Protein AF-A0A7X6U7F6-F1 (afdb_monomer_lite)

Radius of gyration: 21.27 Å; chains: 1; bounding box: 57×39×51 Å

Foldseek 3Di:
DDPPDPPPPPPDPPDDDDDPDDPVCVVVDDDDLVVNLVVVLVVQVVVCVVQQEEEAEAEDDPPDPFVVSLVSSCVSNVVVVFDEDEAECPQFFDDPVVVCVLCCQFQPPDCPVPVPSPHGHDDPCPPNNRTDPVSVVVVVVVVVCCSVDNGGYYYYTYHPD

Secondary structure (DSSP, 8-state):
----SPPP--S-TT--------TTTGGG--SSHHHHHHHHHHHHHHHHHHHSEEEEEE-PPTT--HHHHHHHHHHHHHHTT--EEEEE-TTSBPPHHHHHHHHTTTS---TTT-TT-------TTTTGGGB-HHHHHHHHHHHHHHHHH--EEEEEESTT-

pLDDT: mean 90.04, std 11.79, range [37.09, 98.56]

Sequence (161 aa):
MSFMFSPYPYDDPNAVNRIAAADSLAPGISRNTEETVRILALRALTVVRRTGRLIIGIEPYLTAPAEQFSEKLAQALHGMGLGVTIRQTDNLFLDSDLLDKKLQPHLPEDRDTDPVLLFGSLFEGGYEALLDEAAVQDLAQELDAFSVSGRGILIVSGYAA

Structure (mmCIF, N/CA/C/O backbone):
data_AF-A0A7X6U7F6-F1
#
_entry.id   AF-A0A7X6U7F6-F1
#
loop_
_atom_site.group_PDB
_atom_site.id
_atom_site.type_symbol
_atom_site.label_atom_id
_atom_site.label_alt_id
_atom_site.label_comp_id
_atom_site.label_asym_id
_atom_site.label_entity_id
_atom_site.label_seq_id
_atom_site.pdbx_PDB_ins_code
_atom_site.Cartn_x
_atom_site.Cartn_y
_atom_site.Cartn_z
_atom_site.occupancy
_atom_site.B_iso_or_equiv
_atom_site.auth_seq_id
_atom_site.auth_comp_id
_atom_site.auth_asym_id
_atom_site.auth_atom_id
_atom_site.pdbx_PDB_model_num
ATOM 1 N N . MET A 1 1 ? 36.913 3.606 -10.576 1.00 37.09 1 MET A N 1
ATOM 2 C CA . MET A 1 1 ? 36.248 3.875 -11.864 1.00 37.09 1 MET A CA 1
ATOM 3 C C . MET A 1 1 ? 35.504 5.188 -11.721 1.00 37.09 1 MET A C 1
ATOM 5 O O . MET A 1 1 ? 34.608 5.269 -10.895 1.00 37.09 1 MET A O 1
ATOM 9 N N . SER A 1 2 ? 35.968 6.236 -12.401 1.00 39.38 2 SER A N 1
ATOM 10 C CA . SER A 1 2 ? 35.311 7.544 -12.418 1.00 39.38 2 SER A CA 1
ATOM 11 C C . SER A 1 2 ? 34.093 7.480 -13.335 1.00 39.38 2 SER A C 1
ATOM 13 O O . SER A 1 2 ? 34.223 7.037 -14.475 1.00 39.38 2 SER A O 1
ATOM 15 N N . PHE A 1 3 ? 32.938 7.944 -12.864 1.00 49.88 3 PHE A N 1
ATOM 16 C CA . PHE A 1 3 ? 31.821 8.305 -13.734 1.00 49.88 3 PHE A CA 1
ATOM 17 C C . PHE A 1 3 ? 32.330 9.344 -14.750 1.00 49.88 3 PHE A C 1
ATOM 19 O O . PHE A 1 3 ? 32.640 10.472 -14.379 1.00 49.88 3 PHE A O 1
ATOM 26 N N . MET A 1 4 ? 32.493 8.947 -16.016 1.00 50.84 4 MET A N 1
ATOM 27 C CA . MET A 1 4 ? 32.901 9.819 -17.131 1.00 50.84 4 MET A CA 1
ATOM 28 C C . MET A 1 4 ? 31.689 10.490 -17.787 1.00 50.84 4 MET A C 1
ATOM 30 O O . MET A 1 4 ? 31.576 10.564 -19.004 1.00 50.84 4 MET A O 1
ATOM 34 N N . PHE A 1 5 ? 30.786 11.016 -16.972 1.00 60.84 5 PHE A N 1
ATOM 35 C CA . PHE A 1 5 ? 29.951 12.121 -17.409 1.00 60.84 5 PHE A CA 1
ATOM 36 C C . PHE A 1 5 ? 30.467 13.308 -16.625 1.00 60.84 5 PHE A C 1
ATOM 38 O O . PHE A 1 5 ? 30.339 13.331 -15.402 1.00 60.84 5 PHE A O 1
ATOM 45 N N . SER A 1 6 ? 31.114 14.263 -17.300 1.00 55.94 6 SER A N 1
ATOM 46 C CA . SER A 1 6 ? 31.246 15.593 -16.713 1.00 55.94 6 SER A CA 1
ATOM 47 C C . SER A 1 6 ? 29.834 15.974 -16.288 1.00 55.94 6 SER A C 1
ATOM 49 O O . SER A 1 6 ? 28.974 15.994 -17.175 1.00 55.94 6 SER A O 1
ATOM 51 N N . PRO A 1 7 ? 29.546 16.165 -14.984 1.00 58.91 7 PRO A N 1
ATOM 52 C CA . PRO A 1 7 ? 28.223 16.599 -14.590 1.00 58.91 7 PRO A CA 1
ATOM 53 C C . PRO A 1 7 ? 27.966 17.849 -15.411 1.00 58.91 7 PRO A C 1
ATOM 55 O O . PRO A 1 7 ? 28.756 18.798 -15.365 1.00 58.91 7 PRO A O 1
ATOM 58 N N . TYR A 1 8 ? 26.936 17.786 -16.254 1.00 56.56 8 TYR A N 1
ATOM 59 C CA . TYR A 1 8 ? 26.475 18.968 -16.953 1.00 56.56 8 TYR A CA 1
ATOM 60 C C . TYR A 1 8 ? 26.307 20.026 -15.862 1.00 56.56 8 TYR A C 1
ATOM 62 O O . TYR A 1 8 ? 25.766 19.670 -14.806 1.00 56.56 8 TYR A O 1
ATOM 70 N N . PRO A 1 9 ? 26.876 21.238 -16.008 1.00 63.91 9 PRO A N 1
ATOM 71 C CA . PRO A 1 9 ? 26.774 22.236 -14.958 1.00 63.91 9 PRO A CA 1
ATOM 72 C C . PRO A 1 9 ? 25.291 22.361 -14.641 1.00 63.91 9 PRO A C 1
ATOM 74 O O . PRO A 1 9 ? 24.508 22.704 -15.521 1.00 63.91 9 PRO A O 1
ATOM 77 N N . TYR A 1 10 ? 24.894 21.955 -13.431 1.00 59.91 10 TYR A N 1
ATOM 78 C CA . TYR A 1 10 ? 23.522 22.151 -13.003 1.00 59.91 10 TYR A CA 1
ATOM 79 C C . TYR A 1 10 ? 23.278 23.647 -13.145 1.00 59.91 10 TYR A C 1
ATOM 81 O O . TYR A 1 10 ? 24.008 24.440 -12.546 1.00 59.91 10 TYR A O 1
ATOM 89 N N . ASP A 1 11 ? 22.306 24.023 -13.977 1.00 66.69 11 ASP A N 1
ATOM 90 C CA . ASP A 1 11 ? 22.019 25.432 -14.259 1.00 66.69 11 ASP A CA 1
ATOM 91 C C . ASP A 1 11 ? 21.711 26.207 -12.963 1.00 66.69 11 ASP A C 1
ATOM 93 O O . ASP A 1 11 ? 21.924 27.416 -12.890 1.00 66.69 11 ASP A O 1
ATOM 97 N N . ASP A 1 12 ? 21.279 25.496 -11.913 1.00 74.25 12 ASP A N 1
ATOM 98 C CA . ASP A 1 12 ? 21.086 26.017 -10.566 1.00 74.25 12 ASP A CA 1
ATOM 99 C C . ASP A 1 12 ? 21.934 25.253 -9.521 1.00 74.25 12 ASP A C 1
ATOM 101 O O . ASP A 1 12 ? 21.623 24.103 -9.190 1.00 74.25 12 ASP A O 1
ATOM 105 N N . PRO A 1 13 ? 22.973 25.878 -8.930 1.00 73.62 13 PRO A N 1
ATOM 106 C CA . PRO A 1 13 ? 23.746 25.284 -7.836 1.00 73.62 13 PRO A CA 1
ATOM 107 C C . PRO A 1 13 ? 22.945 25.150 -6.527 1.00 73.62 13 PRO A C 1
ATOM 109 O O . PRO A 1 13 ? 23.431 24.540 -5.576 1.00 73.62 13 PRO A O 1
ATOM 112 N N . ASN A 1 14 ? 21.732 25.709 -6.465 1.00 76.81 14 ASN A N 1
ATOM 113 C CA . ASN A 1 14 ? 20.812 25.640 -5.333 1.00 76.81 14 ASN A CA 1
ATOM 114 C C . ASN A 1 14 ? 19.512 24.903 -5.688 1.00 76.81 14 ASN A C 1
ATOM 116 O O . ASN A 1 14 ? 18.464 25.245 -5.137 1.00 76.81 14 ASN A O 1
ATOM 120 N N . ALA A 1 15 ? 19.552 23.913 -6.585 1.00 75.38 15 ALA A N 1
ATOM 121 C CA . ALA A 1 15 ? 18.372 23.138 -6.955 1.00 75.38 15 ALA A CA 1
ATOM 122 C C . ALA A 1 15 ? 17.682 22.536 -5.710 1.00 75.38 15 ALA A C 1
ATOM 124 O O . ALA A 1 15 ? 18.114 21.531 -5.144 1.00 75.38 15 ALA A O 1
ATOM 125 N N . VAL A 1 16 ? 16.592 23.171 -5.269 1.00 76.06 16 VAL A N 1
ATOM 126 C CA . VAL A 1 16 ? 15.734 22.693 -4.182 1.00 76.06 16 VAL A CA 1
ATOM 127 C C . VAL A 1 16 ? 14.417 22.239 -4.793 1.00 76.06 16 VAL A C 1
ATOM 129 O O . VAL A 1 16 ? 13.627 23.060 -5.261 1.00 76.06 16 VAL A O 1
ATOM 132 N N . ASN A 1 17 ? 14.141 20.936 -4.716 1.00 70.50 17 ASN A N 1
ATOM 133 C CA . ASN A 1 17 ? 12.828 20.383 -5.035 1.00 70.50 17 ASN A CA 1
ATOM 134 C C . ASN A 1 17 ? 11.819 20.842 -3.977 1.00 70.50 17 ASN A C 1
ATOM 136 O O . ASN A 1 17 ? 11.693 20.251 -2.903 1.00 70.50 17 ASN A O 1
ATOM 140 N N . ARG A 1 18 ? 11.110 21.937 -4.259 1.00 74.75 18 ARG A N 1
ATOM 141 C CA . ARG A 1 18 ? 9.994 22.389 -3.426 1.00 74.75 18 ARG A CA 1
ATOM 142 C C . ARG A 1 18 ? 8.780 21.532 -3.750 1.00 74.75 18 ARG A C 1
ATOM 144 O O . ARG A 1 18 ? 8.309 21.534 -4.882 1.00 74.75 18 ARG A O 1
ATOM 151 N N . ILE A 1 19 ? 8.249 20.837 -2.750 1.00 72.44 19 ILE A N 1
ATOM 152 C CA . ILE A 1 19 ? 6.961 20.158 -2.887 1.00 72.44 19 ILE A CA 1
ATOM 153 C C . ILE A 1 19 ? 5.895 21.248 -3.021 1.00 72.44 19 ILE A C 1
ATOM 155 O O . ILE A 1 19 ? 5.615 21.971 -2.065 1.00 72.44 19 ILE A O 1
ATOM 159 N N . ALA A 1 20 ? 5.317 21.381 -4.213 1.00 76.25 20 ALA A N 1
ATOM 160 C CA . ALA A 1 20 ? 4.188 22.268 -4.471 1.00 76.25 20 ALA A CA 1
ATOM 161 C C . ALA A 1 20 ? 2.899 21.635 -3.920 1.00 76.25 20 ALA A C 1
ATOM 163 O O . ALA A 1 20 ? 2.038 21.179 -4.668 1.00 76.25 20 ALA A O 1
ATOM 164 N N . ALA A 1 21 ? 2.791 21.545 -2.594 1.00 73.88 21 ALA A N 1
ATOM 165 C CA . ALA A 1 21 ? 1.569 21.094 -1.942 1.00 73.88 21 ALA A CA 1
ATOM 166 C C . ALA A 1 21 ? 0.550 22.240 -1.915 1.00 73.88 21 ALA A C 1
ATOM 168 O O . ALA A 1 21 ? 0.898 23.374 -1.590 1.00 73.88 21 ALA A O 1
ATOM 169 N N . ALA A 1 22 ? -0.714 21.945 -2.224 1.00 82.12 22 ALA A N 1
ATOM 170 C CA . ALA A 1 22 ? -1.797 22.898 -2.008 1.00 82.12 22 ALA A CA 1
ATOM 171 C C . ALA A 1 22 ? -1.878 23.280 -0.519 1.00 82.12 22 ALA A C 1
ATOM 173 O O . ALA A 1 22 ? -1.708 22.419 0.346 1.00 82.12 22 ALA A O 1
ATOM 174 N N . ASP A 1 23 ? -2.208 24.536 -0.208 1.00 81.62 23 ASP A N 1
ATOM 175 C CA . ASP A 1 23 ? -2.306 25.020 1.182 1.00 81.62 23 ASP A CA 1
ATOM 176 C C . ASP A 1 23 ? -3.280 24.188 2.033 1.00 81.62 23 ASP A C 1
ATOM 178 O O . ASP A 1 23 ? -3.094 24.021 3.237 1.00 81.62 23 ASP A O 1
ATOM 182 N N . SER A 1 24 ? -4.292 23.593 1.396 1.00 84.00 24 SER A N 1
ATOM 183 C CA . SER A 1 24 ? -5.242 22.676 2.028 1.00 84.00 24 SER A CA 1
ATOM 184 C C . SER A 1 24 ? -4.609 21.380 2.548 1.00 84.00 24 SER A C 1
ATOM 186 O O . SER A 1 24 ? -5.176 20.744 3.435 1.00 84.00 24 SER A O 1
ATOM 188 N N . LEU A 1 25 ? -3.459 20.971 2.005 1.00 81.69 25 LEU A N 1
ATOM 189 C CA . LEU A 1 25 ? -2.743 19.754 2.394 1.00 81.69 25 LEU A CA 1
ATOM 190 C C . LEU A 1 25 ? -1.773 19.997 3.550 1.00 81.69 25 LEU A C 1
ATOM 192 O O . LEU A 1 25 ? -1.510 19.070 4.312 1.00 81.69 25 LEU A O 1
ATOM 196 N N . ALA A 1 26 ? -1.283 21.229 3.723 1.00 79.50 26 ALA A N 1
ATOM 197 C CA . ALA A 1 26 ? -0.285 21.560 4.740 1.00 79.50 26 ALA A CA 1
ATOM 198 C C . ALA A 1 26 ? -0.674 21.122 6.172 1.00 79.50 26 ALA A C 1
ATOM 200 O O . ALA A 1 26 ? 0.181 20.556 6.855 1.00 79.50 26 ALA A O 1
ATOM 201 N N . PRO A 1 27 ? -1.937 21.260 6.638 1.00 78.75 27 PRO A N 1
ATOM 202 C CA . PRO A 1 27 ? -2.346 20.781 7.965 1.00 78.75 27 PRO A CA 1
ATOM 203 C C . PRO A 1 27 ? -2.333 19.252 8.127 1.00 78.75 27 PRO A C 1
ATOM 205 O O . PRO A 1 27 ? -2.437 18.751 9.247 1.00 78.75 27 PRO A O 1
ATOM 208 N N . GLY A 1 28 ? -2.285 18.504 7.023 1.00 79.31 28 GLY A N 1
ATOM 209 C CA . GLY A 1 28 ? -2.205 17.044 7.010 1.00 79.31 28 GLY A CA 1
ATOM 210 C C . GLY A 1 28 ? -0.777 16.500 7.026 1.00 79.31 28 GLY A C 1
ATOM 211 O O . GLY A 1 28 ? -0.614 15.293 7.182 1.00 79.31 28 GLY A O 1
ATOM 212 N N . ILE A 1 29 ? 0.235 17.360 6.878 1.00 84.94 29 ILE A N 1
ATOM 213 C CA . ILE A 1 29 ? 1.643 16.961 6.829 1.00 84.94 29 ILE A CA 1
ATOM 214 C C . ILE A 1 29 ? 2.213 16.925 8.249 1.00 84.94 29 ILE A C 1
ATOM 216 O O . ILE A 1 29 ? 2.313 17.947 8.928 1.00 84.94 29 ILE A O 1
ATOM 220 N N . SER A 1 30 ? 2.626 15.741 8.681 1.00 89.69 30 SER A N 1
ATOM 221 C CA . SER A 1 30 ? 3.371 15.488 9.917 1.00 89.69 30 SER A CA 1
ATOM 222 C C . SER A 1 30 ? 4.859 15.290 9.629 1.00 89.69 30 SER A C 1
ATOM 224 O O . SER A 1 30 ? 5.268 15.059 8.490 1.00 89.69 30 SER A O 1
ATOM 226 N N . ARG A 1 31 ? 5.700 15.411 10.663 1.00 86.31 31 ARG A N 1
ATOM 227 C CA . ARG A 1 31 ? 7.169 15.424 10.493 1.00 86.31 31 ARG A CA 1
ATOM 228 C C . ARG A 1 31 ? 7.861 14.118 10.865 1.00 86.31 31 ARG A C 1
ATOM 230 O O . ARG A 1 31 ? 9.056 13.979 10.628 1.00 86.31 31 ARG A O 1
ATOM 237 N N . ASN A 1 32 ? 7.147 13.193 11.497 1.00 90.50 32 ASN A N 1
ATOM 238 C CA . ASN A 1 32 ? 7.679 11.898 11.912 1.00 90.50 32 ASN A CA 1
ATOM 239 C C . ASN A 1 32 ? 6.572 10.843 12.017 1.00 90.50 32 ASN A C 1
ATOM 241 O O . ASN A 1 32 ? 5.376 11.156 12.037 1.00 90.50 32 ASN A O 1
ATOM 245 N N . THR A 1 33 ? 6.988 9.583 12.090 1.00 92.38 33 THR A N 1
ATOM 246 C CA . THR A 1 33 ? 6.100 8.421 12.149 1.00 92.38 33 THR A CA 1
ATOM 247 C C . THR A 1 33 ? 5.149 8.479 13.342 1.00 92.38 33 THR A C 1
ATOM 249 O O . THR A 1 33 ? 3.951 8.282 13.179 1.00 92.38 33 THR A O 1
ATOM 252 N N . GLU A 1 34 ? 5.645 8.804 14.529 1.00 94.50 34 GLU A N 1
ATOM 253 C CA . GLU A 1 34 ? 4.903 8.771 15.789 1.00 94.50 34 GLU A CA 1
ATOM 254 C C . GLU A 1 34 ? 3.780 9.817 15.817 1.00 94.50 34 GLU A C 1
ATOM 256 O O . GLU A 1 34 ? 2.648 9.519 16.210 1.00 94.50 34 GLU A O 1
ATOM 261 N N . GLU A 1 35 ? 4.060 11.031 15.340 1.00 94.69 35 GLU A N 1
ATOM 262 C CA . GLU A 1 35 ? 3.063 12.083 15.152 1.00 94.69 35 GLU A CA 1
ATOM 263 C C . GLU A 1 35 ? 1.992 11.650 14.144 1.00 94.69 35 GLU A C 1
ATOM 265 O O . GLU A 1 35 ? 0.796 11.777 14.422 1.00 94.69 35 GLU A O 1
ATOM 270 N N . THR A 1 36 ? 2.419 11.089 13.009 1.00 94.19 36 THR A N 1
ATOM 271 C CA . THR A 1 36 ? 1.521 10.605 11.951 1.00 94.19 36 THR A CA 1
ATOM 272 C C . THR A 1 36 ? 0.594 9.512 12.480 1.00 94.19 36 THR A C 1
ATOM 274 O O . THR A 1 36 ? -0.627 9.623 12.362 1.00 94.19 36 THR A O 1
ATOM 277 N N . VAL A 1 37 ? 1.154 8.493 13.139 1.00 97.00 37 VAL A N 1
ATOM 278 C CA . VAL A 1 37 ? 0.411 7.379 13.743 1.00 97.00 37 VAL A CA 1
ATOM 279 C C . VAL A 1 37 ? -0.602 7.899 14.757 1.00 97.00 37 VAL A C 1
ATOM 281 O O . VAL A 1 37 ? -1.764 7.498 14.714 1.00 97.00 37 VAL A O 1
ATOM 284 N N . ARG A 1 38 ? -0.216 8.840 15.629 1.00 95.44 38 ARG A N 1
ATOM 285 C CA . ARG A 1 38 ? -1.136 9.426 16.614 1.00 95.44 38 ARG A CA 1
ATOM 286 C C . ARG A 1 38 ? -2.315 10.135 15.943 1.00 95.44 38 ARG A C 1
ATOM 288 O O . ARG A 1 38 ? -3.458 9.964 16.373 1.00 95.44 38 ARG A O 1
ATOM 295 N N . ILE A 1 39 ? -2.051 10.940 14.911 1.00 94.81 39 ILE A N 1
ATOM 296 C CA . ILE A 1 39 ? -3.089 11.674 14.171 1.00 94.81 39 ILE A CA 1
ATOM 297 C C . ILE A 1 39 ? -4.034 10.693 13.470 1.00 94.81 39 ILE A C 1
ATOM 299 O O . ILE A 1 39 ? -5.255 10.820 13.605 1.00 94.81 39 ILE A O 1
ATOM 303 N N . LEU A 1 40 ? -3.488 9.706 12.757 1.00 96.25 40 LEU A N 1
ATOM 304 C CA . LEU A 1 40 ? -4.275 8.713 12.029 1.00 96.25 40 LEU A CA 1
ATOM 305 C C . LEU A 1 40 ? -5.093 7.831 12.974 1.00 96.25 40 LEU A C 1
ATOM 307 O O . LEU A 1 40 ? -6.282 7.645 12.728 1.00 96.25 40 LEU A O 1
ATOM 311 N N . ALA A 1 41 ? -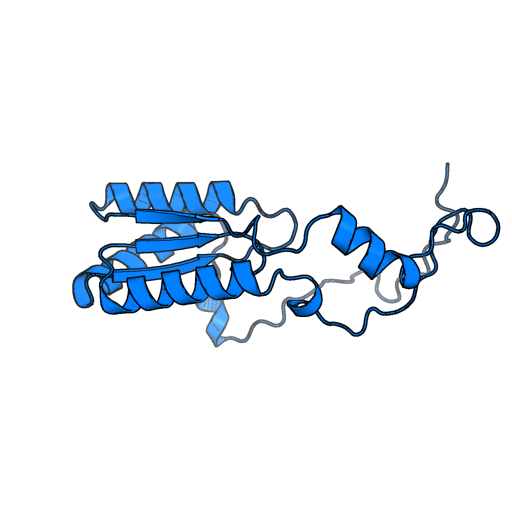4.520 7.369 14.087 1.00 97.62 41 ALA A N 1
ATOM 312 C CA . ALA A 1 41 ? -5.226 6.537 15.059 1.00 97.62 41 ALA A CA 1
ATOM 313 C C . ALA A 1 41 ? -6.433 7.261 15.681 1.00 97.62 41 ALA A C 1
ATOM 315 O O . ALA A 1 41 ? -7.527 6.700 15.762 1.00 97.62 41 ALA A O 1
ATOM 316 N N . LEU A 1 42 ? -6.280 8.540 16.047 1.00 96.69 42 LEU A N 1
ATOM 317 C CA . LEU A 1 42 ? -7.384 9.353 16.577 1.00 96.69 42 LEU A CA 1
ATOM 318 C C . LEU A 1 42 ? -8.492 9.586 15.539 1.00 96.69 42 LEU A C 1
ATOM 320 O O . LEU A 1 42 ? -9.686 9.519 15.866 1.00 96.69 42 LEU A O 1
ATOM 324 N N . ARG A 1 43 ? -8.114 9.840 14.281 1.00 95.81 43 ARG A N 1
ATOM 325 C CA . ARG A 1 43 ? -9.074 9.978 13.175 1.00 95.81 43 ARG A CA 1
ATOM 326 C C . ARG A 1 43 ? -9.810 8.662 12.926 1.00 95.81 43 ARG A C 1
ATOM 328 O O . ARG A 1 43 ? -11.039 8.659 12.870 1.00 95.81 43 ARG A O 1
ATOM 335 N N . ALA A 1 44 ? -9.081 7.553 12.861 1.00 97.69 44 ALA A N 1
ATOM 336 C CA . ALA A 1 44 ? -9.634 6.225 12.646 1.00 97.69 44 ALA A CA 1
ATOM 337 C C . ALA A 1 44 ? -10.618 5.828 13.752 1.00 97.69 44 ALA A C 1
ATOM 339 O O . ALA A 1 44 ? -11.737 5.414 13.453 1.00 97.69 44 ALA A O 1
ATOM 340 N N . LEU A 1 45 ? -10.266 6.059 15.021 1.00 97.69 45 LEU A N 1
ATOM 341 C CA . LEU A 1 45 ? -11.161 5.825 16.156 1.00 97.69 45 LEU A CA 1
ATOM 342 C C . LEU A 1 45 ? -12.487 6.583 16.008 1.00 97.69 45 LEU A C 1
ATOM 344 O O . LEU A 1 45 ? -13.554 6.022 16.259 1.00 97.69 45 LEU A O 1
ATOM 348 N N . THR A 1 46 ? -12.428 7.846 15.582 1.00 97.38 46 THR A N 1
ATOM 349 C CA . THR A 1 46 ? -13.624 8.676 15.372 1.00 97.38 46 THR A CA 1
ATOM 350 C C . THR A 1 46 ? -14.520 8.094 14.279 1.00 97.38 46 THR A C 1
ATOM 352 O O . THR A 1 46 ? -15.735 7.984 14.464 1.00 97.38 46 THR A O 1
ATOM 355 N N . VAL A 1 47 ? -13.933 7.678 13.154 1.00 97.50 47 VAL A N 1
ATOM 356 C CA . VAL A 1 47 ? -14.690 7.112 12.029 1.00 97.50 47 VAL A CA 1
ATOM 357 C C . VAL A 1 47 ? -15.281 5.749 12.386 1.00 97.50 47 VAL A C 1
ATOM 359 O O . VAL A 1 47 ? -16.480 5.542 12.178 1.00 97.50 47 VAL A O 1
ATOM 362 N N . VAL A 1 48 ? -14.494 4.853 12.985 1.00 97.31 48 VAL A N 1
ATOM 363 C CA . VAL A 1 48 ? -14.939 3.501 13.359 1.00 97.31 48 VAL A CA 1
ATOM 364 C C . VAL A 1 48 ? -16.025 3.548 14.431 1.00 97.31 48 VAL A C 1
ATOM 366 O O . VAL A 1 48 ? -16.985 2.791 14.345 1.00 97.31 48 VAL A O 1
ATOM 369 N N . ARG A 1 49 ? -15.967 4.470 15.400 1.00 96.25 49 ARG A N 1
ATOM 370 C CA . ARG A 1 49 ? -17.060 4.637 16.380 1.00 96.25 49 ARG A CA 1
ATOM 371 C C . ARG A 1 49 ? -18.386 5.042 15.741 1.00 96.25 49 ARG A C 1
ATOM 373 O O . ARG A 1 49 ? -19.437 4.687 16.262 1.00 96.25 49 ARG A O 1
ATOM 380 N N . ARG A 1 50 ? -18.341 5.786 14.634 1.00 96.69 50 ARG A N 1
ATOM 381 C CA . ARG A 1 50 ? -19.537 6.246 13.915 1.00 96.69 50 ARG A CA 1
ATOM 382 C C . ARG A 1 50 ? -20.080 5.203 12.940 1.00 96.69 50 ARG A C 1
ATOM 384 O O . ARG A 1 50 ? -21.286 5.120 12.755 1.00 96.69 50 ARG A O 1
ATOM 391 N N . THR A 1 51 ? -19.198 4.462 12.281 1.00 96.38 51 THR A N 1
ATOM 392 C CA . THR A 1 51 ? -19.545 3.626 11.115 1.00 96.38 51 THR A CA 1
ATOM 393 C C . THR A 1 51 ? -19.363 2.129 11.361 1.00 96.38 51 THR A C 1
ATOM 395 O O . THR A 1 51 ? -19.821 1.317 10.567 1.00 96.38 51 THR A O 1
ATOM 398 N N . GLY A 1 52 ? -18.686 1.750 12.445 1.00 97.06 52 GLY A N 1
ATOM 399 C CA . GLY A 1 52 ? -18.294 0.377 12.759 1.00 97.06 52 GLY A CA 1
ATOM 400 C C . GLY A 1 52 ? -17.063 -0.125 11.997 1.00 97.06 52 GLY A C 1
ATOM 401 O O . GLY A 1 52 ? -16.527 -1.173 12.368 1.00 97.06 52 GLY A O 1
ATOM 402 N N . ARG A 1 53 ? -16.594 0.603 10.971 1.00 97.44 53 ARG A N 1
ATOM 403 C CA . ARG A 1 53 ? -15.543 0.142 10.054 1.00 97.44 53 ARG A CA 1
ATOM 404 C C . ARG A 1 53 ? -14.735 1.263 9.399 1.00 97.44 53 ARG A C 1
ATOM 406 O O . ARG A 1 53 ? -15.206 2.389 9.299 1.00 97.44 53 ARG A O 1
ATOM 413 N N . LEU A 1 54 ? -13.534 0.960 8.922 1.00 98.38 54 LEU A N 1
ATOM 414 C CA . LEU A 1 54 ? -12.718 1.878 8.122 1.00 98.38 54 LEU A CA 1
ATOM 415 C C . LEU A 1 54 ? -11.721 1.097 7.259 1.00 98.38 54 LEU A C 1
ATOM 417 O O . LEU A 1 54 ? -11.117 0.148 7.745 1.00 98.38 54 LEU A O 1
ATOM 421 N N . ILE A 1 55 ? -11.526 1.534 6.016 1.00 98.38 55 ILE A N 1
ATOM 422 C CA . ILE A 1 55 ? -10.423 1.094 5.156 1.00 98.38 55 ILE A CA 1
ATOM 423 C C . ILE A 1 55 ? -9.390 2.225 5.104 1.00 98.38 55 ILE A C 1
ATOM 425 O O . ILE A 1 55 ? -9.768 3.394 4.992 1.00 98.38 55 ILE A O 1
ATOM 429 N N . ILE A 1 56 ? -8.107 1.891 5.227 1.00 98.00 56 ILE A N 1
ATOM 430 C CA . ILE A 1 56 ? -6.983 2.831 5.126 1.00 98.00 56 ILE A CA 1
ATOM 431 C C . ILE A 1 56 ? -6.021 2.300 4.062 1.00 98.00 56 ILE A C 1
ATOM 433 O O . ILE A 1 56 ? -5.458 1.232 4.265 1.00 98.00 56 ILE A O 1
ATOM 437 N N . GLY A 1 57 ? -5.815 3.046 2.976 1.00 97.62 57 GLY A N 1
ATOM 438 C CA . GLY A 1 57 ? -4.736 2.792 2.015 1.00 97.62 57 GLY A CA 1
ATOM 439 C C . GLY A 1 57 ? -3.449 3.504 2.440 1.00 97.62 57 GLY A C 1
ATOM 440 O O . GLY A 1 57 ? -3.494 4.665 2.865 1.00 97.62 57 GLY A O 1
ATOM 441 N N . ILE A 1 58 ? -2.317 2.804 2.378 1.00 96.56 58 ILE A N 1
ATOM 442 C CA . ILE A 1 58 ? -0.978 3.315 2.690 1.00 96.56 58 ILE A CA 1
ATOM 443 C C . ILE A 1 58 ? -0.059 2.986 1.517 1.00 96.56 58 ILE A C 1
ATOM 445 O O . ILE A 1 58 ? 0.519 1.902 1.454 1.00 96.56 58 ILE A O 1
ATOM 449 N N . GLU A 1 59 ? 0.114 3.961 0.632 1.00 94.25 59 GLU A N 1
ATOM 450 C CA . GLU A 1 59 ? 1.045 3.871 -0.487 1.00 94.25 59 GLU A CA 1
ATOM 451 C C . GLU A 1 59 ? 2.364 4.593 -0.144 1.00 94.25 59 GLU A C 1
ATOM 453 O O . GLU A 1 59 ? 2.376 5.813 0.068 1.00 94.25 59 GLU A O 1
ATOM 458 N N . PRO A 1 60 ? 3.489 3.866 -0.023 1.00 92.50 60 PRO A N 1
ATOM 459 C CA . PRO A 1 60 ? 4.785 4.465 0.252 1.00 92.50 60 PRO A CA 1
ATOM 460 C C . PRO A 1 60 ? 5.455 5.018 -1.007 1.00 92.50 60 PRO A C 1
ATOM 462 O O . PRO A 1 60 ? 5.354 4.460 -2.096 1.00 92.50 60 PRO A O 1
ATOM 465 N N . TYR A 1 61 ? 6.293 6.040 -0.821 1.00 88.69 61 TYR A N 1
ATOM 466 C CA . TYR A 1 61 ? 7.381 6.290 -1.766 1.00 88.69 61 TYR A CA 1
ATOM 467 C C . TYR A 1 61 ? 8.343 5.099 -1.802 1.00 88.69 61 TYR A C 1
ATOM 469 O O . TYR A 1 61 ? 8.520 4.408 -0.796 1.00 88.69 61 TYR A O 1
ATOM 477 N N . LEU A 1 62 ? 9.025 4.911 -2.936 1.00 84.44 62 LEU A N 1
ATOM 478 C CA . LEU A 1 62 ? 10.043 3.873 -3.083 1.00 84.44 62 LEU A CA 1
ATOM 479 C C . LEU A 1 62 ? 11.027 3.921 -1.904 1.00 84.44 62 LEU A C 1
ATOM 481 O O . LEU A 1 62 ? 11.538 4.990 -1.570 1.00 84.44 62 LEU A O 1
ATOM 485 N N . THR A 1 63 ? 11.295 2.766 -1.289 1.00 85.25 63 THR A N 1
ATOM 486 C CA . THR A 1 63 ? 12.160 2.569 -0.102 1.00 85.25 63 THR A CA 1
ATOM 487 C C . THR A 1 63 ? 11.621 3.074 1.241 1.00 85.25 63 THR A C 1
ATOM 489 O O . THR A 1 63 ? 12.253 2.823 2.270 1.00 85.25 63 THR A O 1
ATOM 492 N N . ALA A 1 64 ? 10.460 3.737 1.288 1.00 90.50 64 ALA A N 1
ATOM 493 C CA . ALA A 1 64 ? 9.863 4.101 2.569 1.00 90.50 64 ALA A CA 1
ATOM 494 C C . ALA A 1 64 ? 9.400 2.834 3.324 1.00 90.50 64 ALA A C 1
ATOM 496 O O . ALA A 1 64 ? 8.861 1.912 2.708 1.00 90.50 64 ALA A O 1
ATOM 497 N N . PRO A 1 65 ? 9.579 2.763 4.657 1.00 91.38 65 PRO A N 1
ATOM 498 C CA . PRO A 1 65 ? 9.298 1.558 5.438 1.00 91.38 65 PRO A CA 1
ATOM 499 C C . PRO A 1 65 ? 7.790 1.399 5.725 1.00 91.38 65 PRO A C 1
ATOM 501 O O . PRO A 1 65 ? 7.355 1.508 6.874 1.00 91.38 65 PRO A O 1
ATOM 504 N N . ALA A 1 66 ? 6.981 1.168 4.682 1.00 92.69 66 ALA A N 1
ATOM 505 C CA . ALA A 1 66 ? 5.521 1.035 4.784 1.00 92.69 66 ALA A CA 1
ATOM 506 C C . ALA A 1 66 ? 5.086 -0.053 5.761 1.00 92.69 66 ALA A C 1
ATOM 508 O O . ALA A 1 66 ? 4.209 0.196 6.582 1.00 92.69 66 ALA A O 1
ATOM 509 N N . GLU A 1 67 ? 5.726 -1.222 5.720 1.00 93.38 67 GLU A N 1
ATOM 510 C CA . GLU A 1 67 ? 5.407 -2.335 6.615 1.00 93.38 67 GLU A CA 1
ATOM 511 C C . GLU A 1 67 ? 5.525 -1.899 8.083 1.00 93.38 67 GLU A C 1
ATOM 513 O O . GLU A 1 67 ? 4.534 -1.897 8.811 1.00 93.38 67 GLU A O 1
ATOM 518 N N . GLN A 1 68 ? 6.685 -1.363 8.479 1.00 95.38 68 GLN A N 1
ATOM 519 C CA . GLN A 1 68 ? 6.931 -0.870 9.841 1.00 95.38 68 GLN A CA 1
ATOM 520 C C . GLN A 1 68 ? 5.948 0.239 10.243 1.00 95.38 68 GLN A C 1
ATOM 522 O O . GLN A 1 68 ? 5.531 0.329 11.401 1.00 95.38 68 GLN A O 1
ATOM 527 N N . PHE A 1 69 ? 5.580 1.111 9.301 1.00 96.75 69 PHE A N 1
ATOM 528 C CA . PHE A 1 69 ? 4.589 2.155 9.541 1.00 96.75 69 PHE A CA 1
ATOM 529 C C . PHE A 1 69 ? 3.187 1.569 9.774 1.00 96.75 69 PHE A C 1
ATOM 531 O O . PHE A 1 69 ? 2.519 1.943 10.743 1.00 96.75 69 PHE A O 1
ATOM 538 N N . SER A 1 70 ? 2.756 0.635 8.922 1.00 97.38 70 SER A N 1
ATOM 539 C CA . SER A 1 70 ? 1.455 -0.035 9.002 1.00 97.38 70 SER A CA 1
ATOM 540 C C . SER A 1 70 ? 1.311 -0.837 10.300 1.00 97.38 70 SER A C 1
ATOM 542 O O . SER A 1 70 ? 0.282 -0.738 10.972 1.00 97.38 70 SER A O 1
ATOM 544 N N . GLU A 1 71 ? 2.373 -1.521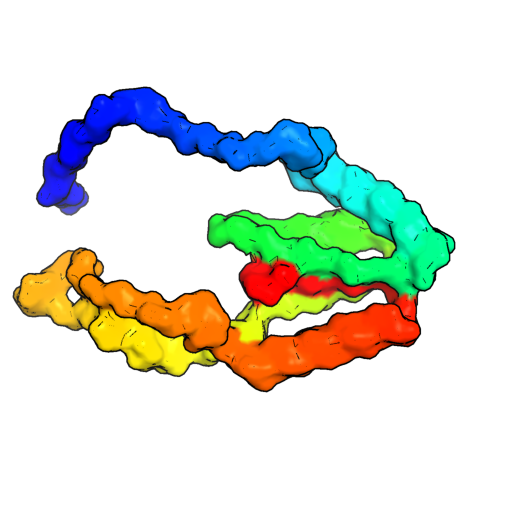 10.731 1.00 97.81 71 GLU A N 1
ATOM 545 C CA . GLU A 1 71 ? 2.432 -2.246 12.000 1.00 97.81 71 GLU A CA 1
ATOM 546 C C . GLU A 1 71 ? 2.353 -1.305 13.205 1.00 97.81 71 GLU A C 1
ATOM 548 O O . GLU A 1 71 ? 1.561 -1.536 14.121 1.00 97.81 71 GLU A O 1
ATOM 553 N N . LYS A 1 72 ? 3.118 -0.203 13.202 1.00 98.19 72 LYS A N 1
ATOM 554 C CA . LYS A 1 72 ? 3.045 0.820 14.261 1.00 98.19 72 LYS A CA 1
ATOM 555 C C . LYS A 1 72 ? 1.645 1.424 14.364 1.00 98.19 72 LYS A C 1
ATOM 557 O O . LYS A 1 72 ? 1.148 1.642 15.472 1.00 98.19 72 LYS A O 1
ATOM 562 N N . LEU A 1 73 ? 0.996 1.687 13.229 1.00 98.44 73 LEU A N 1
ATOM 563 C CA . LEU A 1 73 ? -0.379 2.176 13.205 1.00 98.44 73 LEU A CA 1
ATOM 564 C C . LEU A 1 73 ? -1.349 1.130 13.766 1.00 98.44 73 LEU A C 1
ATOM 566 O O . LEU A 1 73 ? -2.159 1.461 14.634 1.00 98.44 73 LEU A O 1
ATOM 570 N N . ALA A 1 74 ? -1.245 -0.126 13.328 1.00 98.38 74 ALA A N 1
ATOM 571 C CA . ALA A 1 74 ? -2.069 -1.217 13.838 1.00 98.38 74 ALA A CA 1
ATOM 572 C C . ALA A 1 74 ? -1.896 -1.405 15.351 1.00 98.38 74 ALA A C 1
ATOM 574 O O . ALA A 1 74 ? -2.894 -1.490 16.065 1.00 98.38 74 ALA A O 1
ATOM 575 N N . GLN A 1 75 ? -0.663 -1.353 15.861 1.00 98.38 75 GLN A N 1
ATOM 576 C CA . GLN A 1 75 ? -0.379 -1.434 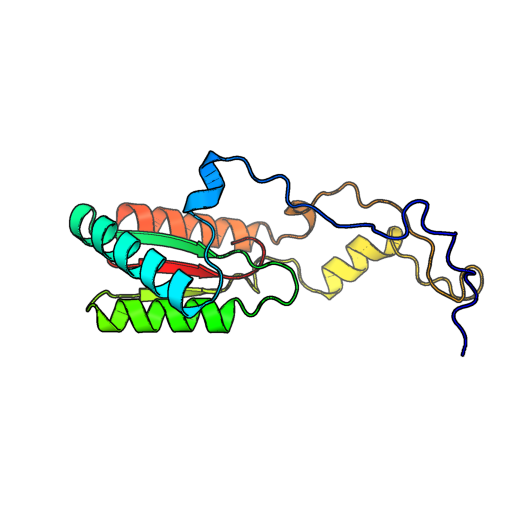17.294 1.00 98.38 75 GLN A CA 1
ATOM 577 C C . GLN A 1 75 ? -1.058 -0.302 18.078 1.00 98.38 75 GLN A C 1
ATOM 579 O O . GLN A 1 75 ? -1.677 -0.550 19.117 1.00 98.38 75 GLN A O 1
ATOM 584 N N . ALA A 1 76 ? -0.982 0.939 17.587 1.00 98.38 76 ALA A N 1
ATOM 585 C CA . ALA A 1 76 ? -1.644 2.077 18.224 1.00 98.38 76 ALA A CA 1
ATOM 586 C C . ALA A 1 76 ? -3.174 1.905 18.256 1.00 98.38 76 ALA A C 1
ATOM 588 O O . ALA A 1 76 ? -3.812 2.187 19.272 1.00 98.38 76 ALA A O 1
ATOM 589 N N . LEU A 1 77 ? -3.761 1.401 17.169 1.00 98.25 77 LEU A N 1
ATOM 590 C CA . LEU A 1 77 ? -5.198 1.142 17.043 1.00 98.25 77 LEU A CA 1
ATOM 591 C C . LEU A 1 77 ? -5.668 -0.030 17.925 1.00 98.25 77 LEU A C 1
ATOM 593 O O . LEU A 1 77 ? -6.704 0.084 18.588 1.00 98.25 77 LEU A O 1
ATOM 597 N N . HIS A 1 78 ? -4.899 -1.121 18.002 1.00 97.81 78 HIS A N 1
ATOM 598 C CA . HIS A 1 78 ? -5.148 -2.224 18.939 1.00 97.81 78 HIS A CA 1
ATOM 599 C C . HIS A 1 78 ? -5.100 -1.731 20.387 1.00 97.81 78 HIS A C 1
ATOM 601 O O . HIS A 1 78 ? -5.978 -2.075 21.176 1.00 97.81 78 HIS A O 1
ATOM 607 N N . GLY A 1 79 ? -4.140 -0.861 20.724 1.00 97.38 79 GLY A N 1
ATOM 608 C CA . GLY A 1 79 ? -4.055 -0.209 22.037 1.00 97.38 79 GLY A CA 1
ATOM 609 C C . GLY A 1 79 ? -5.285 0.640 22.391 1.00 97.38 79 GLY A C 1
ATOM 610 O O . GLY A 1 79 ? -5.562 0.868 23.567 1.00 97.38 79 GLY A O 1
ATOM 611 N N . MET A 1 80 ? -6.065 1.061 21.391 1.00 96.94 80 MET A N 1
ATOM 612 C CA . MET A 1 80 ? -7.353 1.747 21.557 1.00 96.94 80 MET A CA 1
ATOM 613 C C . MET A 1 80 ? -8.563 0.796 21.584 1.00 96.94 80 MET A C 1
ATOM 615 O O . MET A 1 80 ? -9.703 1.263 21.653 1.00 96.94 80 MET A O 1
ATOM 619 N N . GLY A 1 81 ? -8.343 -0.521 21.528 1.00 96.38 81 GLY A N 1
ATOM 620 C CA . GLY A 1 81 ? -9.391 -1.545 21.549 1.00 96.38 81 GLY A CA 1
ATOM 621 C C . GLY A 1 81 ? -10.093 -1.766 20.205 1.00 96.38 81 GLY A C 1
ATOM 622 O O . GLY A 1 81 ? -11.213 -2.278 20.182 1.00 96.38 81 GLY A O 1
ATOM 623 N N . LEU A 1 82 ? -9.482 -1.359 19.090 1.00 96.94 82 LEU A N 1
ATOM 624 C CA . LEU A 1 82 ? -10.026 -1.571 17.746 1.00 96.94 82 LEU A CA 1
ATOM 625 C C . LEU A 1 82 ? -9.455 -2.852 17.138 1.00 96.94 82 LEU A C 1
ATOM 627 O O . LEU A 1 82 ? -8.265 -3.103 17.260 1.00 96.94 82 LEU A O 1
ATOM 631 N N . GLY A 1 83 ? -10.286 -3.646 16.459 1.00 97.19 83 GLY A N 1
ATOM 632 C CA . GLY A 1 83 ? -9.802 -4.750 15.624 1.00 97.19 83 GLY A CA 1
ATOM 633 C C . GLY A 1 83 ? -9.164 -4.206 14.348 1.00 97.19 83 GLY A C 1
ATOM 634 O O . GLY A 1 83 ? -9.744 -3.319 13.721 1.00 97.19 83 GLY A O 1
ATOM 635 N N . VAL A 1 84 ? -7.989 -4.722 13.983 1.00 98.31 84 VAL A N 1
ATOM 636 C CA . VAL A 1 84 ? -7.223 -4.286 12.805 1.00 98.31 84 VAL A CA 1
ATOM 637 C C . VAL A 1 84 ? -6.704 -5.498 12.046 1.00 98.31 84 VAL A C 1
ATOM 639 O O . VAL A 1 84 ? -6.165 -6.417 12.667 1.00 98.31 84 VAL A O 1
ATOM 642 N N . THR A 1 85 ? -6.830 -5.457 10.724 1.00 98.00 85 THR A N 1
ATOM 643 C CA . THR A 1 85 ? -6.236 -6.398 9.771 1.00 98.00 85 THR A CA 1
ATOM 644 C C . THR A 1 85 ? -5.370 -5.611 8.792 1.00 98.00 85 THR A C 1
ATOM 646 O O . THR A 1 85 ? -5.767 -4.527 8.368 1.00 98.00 85 THR A O 1
ATOM 649 N N . ILE A 1 86 ? -4.191 -6.135 8.454 1.00 98.06 86 ILE A N 1
ATOM 650 C CA . ILE A 1 86 ? -3.306 -5.558 7.438 1.00 98.06 86 ILE A CA 1
ATOM 651 C C . ILE A 1 86 ? -3.288 -6.494 6.227 1.00 98.06 86 ILE A C 1
ATOM 653 O O . ILE A 1 86 ? -3.062 -7.694 6.379 1.00 98.06 86 ILE A O 1
ATOM 657 N N . ARG A 1 87 ? -3.507 -5.930 5.042 1.00 97.25 87 ARG A N 1
ATOM 658 C CA . ARG A 1 87 ? -3.393 -6.564 3.731 1.00 97.25 87 ARG A CA 1
ATOM 659 C C . ARG A 1 87 ? -2.243 -5.887 2.984 1.00 97.25 87 ARG A C 1
ATOM 661 O O . ARG A 1 87 ? -2.357 -4.725 2.610 1.00 97.25 87 ARG A O 1
ATOM 668 N N . GLN A 1 88 ? -1.130 -6.599 2.805 1.00 95.69 88 GLN A N 1
ATOM 669 C CA . GLN A 1 88 ? -0.018 -6.102 1.981 1.00 95.69 88 GLN A CA 1
ATOM 670 C C . GLN A 1 88 ? -0.387 -6.153 0.497 1.00 95.69 88 GLN A C 1
ATOM 672 O O . GLN A 1 88 ? -1.263 -6.933 0.143 1.00 95.69 88 GLN A O 1
ATOM 677 N N . THR A 1 89 ? 0.265 -5.387 -0.373 1.00 95.25 89 THR A N 1
ATOM 678 C CA . THR A 1 89 ? -0.013 -5.374 -1.824 1.00 95.25 89 THR A CA 1
ATOM 679 C C . THR A 1 89 ? 1.089 -6.001 -2.682 1.00 95.25 89 THR A C 1
ATOM 681 O O . THR A 1 89 ? 1.054 -5.904 -3.906 1.00 95.25 89 THR A O 1
ATOM 684 N N . ASP A 1 90 ? 2.042 -6.708 -2.068 1.00 89.81 90 ASP A N 1
ATOM 685 C CA . ASP A 1 90 ? 3.211 -7.289 -2.753 1.00 89.81 90 ASP A CA 1
ATOM 686 C C . ASP A 1 90 ? 2.846 -8.244 -3.903 1.00 89.81 90 ASP A C 1
ATOM 688 O O . ASP A 1 90 ? 3.632 -8.452 -4.821 1.00 89.81 90 ASP A O 1
ATOM 692 N N . ASN A 1 91 ? 1.640 -8.818 -3.865 1.00 92.25 91 ASN A N 1
ATOM 693 C CA . ASN A 1 91 ? 1.130 -9.745 -4.871 1.00 92.25 91 ASN A CA 1
ATOM 694 C C . ASN A 1 91 ? 0.263 -9.093 -5.961 1.00 92.25 91 ASN A C 1
ATOM 696 O O . ASN A 1 91 ? -0.367 -9.825 -6.719 1.00 92.25 91 ASN A O 1
ATOM 700 N N . LEU A 1 92 ? 0.171 -7.759 -6.017 1.00 96.12 92 LEU A N 1
ATOM 701 C CA . LEU A 1 92 ? -0.616 -7.065 -7.045 1.00 96.12 92 LEU A CA 1
ATOM 702 C C . LEU A 1 92 ? 0.125 -6.903 -8.373 1.00 96.12 92 LEU A C 1
ATOM 704 O O . LEU A 1 92 ? -0.506 -6.615 -9.384 1.00 96.12 92 LEU A O 1
ATOM 708 N N . PHE A 1 93 ? 1.446 -7.055 -8.381 1.00 96.00 93 PHE A N 1
ATOM 709 C CA . PHE A 1 93 ? 2.243 -6.964 -9.598 1.00 96.00 93 PHE A CA 1
ATOM 710 C C . PHE A 1 93 ? 2.277 -8.293 -10.339 1.00 96.00 93 PHE A C 1
ATOM 712 O O . PHE A 1 93 ? 2.167 -9.363 -9.737 1.00 96.00 93 PHE A O 1
ATOM 719 N N . LEU A 1 94 ? 2.487 -8.209 -11.652 1.00 97.00 94 LEU A N 1
ATOM 720 C CA . LEU A 1 94 ? 2.861 -9.370 -12.446 1.00 97.00 94 LEU A CA 1
ATOM 721 C C . LEU A 1 94 ? 4.137 -10.010 -11.883 1.00 97.00 94 LEU A C 1
ATOM 723 O O . LEU A 1 94 ? 4.992 -9.341 -11.303 1.00 97.00 94 LEU A O 1
ATOM 727 N N . ASP A 1 95 ? 4.275 -11.313 -12.114 1.00 95.44 95 ASP A N 1
ATOM 728 C CA . ASP A 1 95 ? 5.491 -12.049 -11.779 1.00 95.44 95 ASP A CA 1
ATOM 729 C C . ASP A 1 95 ? 6.747 -11.389 -12.382 1.00 95.44 95 ASP A C 1
ATOM 731 O O . ASP A 1 95 ? 6.709 -10.855 -13.496 1.00 95.44 95 ASP A O 1
ATOM 735 N N . SER A 1 96 ? 7.870 -11.454 -11.660 1.00 94.25 96 SER A N 1
ATOM 736 C CA . SER A 1 96 ? 9.125 -10.811 -12.070 1.00 94.25 96 SER A CA 1
ATOM 737 C C . SER A 1 96 ? 9.580 -11.259 -13.459 1.00 94.25 96 SER A C 1
ATOM 739 O O . SER A 1 96 ? 9.958 -10.414 -14.267 1.00 94.25 96 SER A O 1
ATOM 741 N N . ASP A 1 97 ? 9.471 -12.551 -13.793 1.00 95.69 97 ASP A N 1
ATOM 742 C CA . ASP A 1 97 ? 9.894 -13.052 -15.106 1.00 95.69 97 ASP A CA 1
ATOM 743 C C . ASP A 1 97 ? 8.989 -12.521 -16.229 1.00 95.69 97 ASP A C 1
ATOM 745 O O . ASP A 1 97 ? 9.411 -12.400 -17.386 1.00 95.69 97 ASP A O 1
ATOM 749 N N . LEU A 1 98 ? 7.716 -12.247 -15.923 1.00 95.62 98 LEU A N 1
ATOM 750 C CA . LEU A 1 98 ? 6.783 -11.631 -16.866 1.00 95.62 98 LEU A CA 1
ATOM 751 C C . LEU A 1 98 ? 7.083 -10.146 -17.039 1.00 95.62 98 LEU A C 1
ATOM 753 O O . LEU A 1 98 ? 7.089 -9.675 -18.178 1.00 95.62 98 LEU A O 1
ATOM 757 N N . LEU A 1 99 ? 7.356 -9.429 -15.948 1.00 95.31 99 LEU A N 1
ATOM 758 C CA . LEU A 1 99 ? 7.764 -8.025 -15.990 1.00 95.31 99 LEU A CA 1
ATOM 759 C C . LEU A 1 99 ? 9.056 -7.852 -16.786 1.00 95.31 99 LEU A C 1
ATOM 761 O O . LEU A 1 99 ? 9.090 -7.019 -17.691 1.00 95.31 99 LEU A O 1
ATOM 765 N N . ASP A 1 100 ? 10.062 -8.689 -16.542 1.00 94.25 100 ASP A N 1
ATOM 766 C CA . ASP A 1 100 ? 11.337 -8.643 -17.258 1.00 94.25 100 ASP A CA 1
ATOM 767 C C . ASP A 1 100 ? 11.128 -8.835 -18.760 1.00 94.25 100 ASP A C 1
ATOM 769 O O . ASP A 1 100 ? 11.564 -8.010 -19.560 1.00 94.25 100 ASP A O 1
ATOM 773 N N . LYS A 1 101 ? 10.361 -9.852 -19.173 1.00 94.88 101 LYS A N 1
ATOM 774 C CA . LYS A 1 101 ? 10.021 -10.063 -20.594 1.00 94.88 101 LYS A CA 1
ATOM 775 C C . LYS A 1 101 ? 9.247 -8.892 -21.193 1.00 94.88 101 LYS A C 1
ATOM 777 O O . LYS A 1 101 ? 9.444 -8.556 -22.360 1.00 94.88 101 LYS A O 1
ATOM 782 N N . LYS A 1 102 ? 8.341 -8.295 -20.418 1.00 94.81 102 LYS A N 1
ATOM 783 C CA . LYS A 1 102 ? 7.494 -7.182 -20.860 1.00 94.81 102 LYS A CA 1
ATOM 784 C C . LYS A 1 102 ? 8.298 -5.898 -21.050 1.00 94.81 102 LYS A C 1
ATOM 786 O O . LYS A 1 102 ? 8.013 -5.141 -21.976 1.00 94.81 102 LYS A O 1
ATOM 791 N N . LEU A 1 103 ? 9.286 -5.664 -20.189 1.00 94.56 103 LEU A N 1
ATOM 792 C CA . LEU A 1 103 ? 10.112 -4.459 -20.174 1.00 94.56 103 LEU A CA 1
ATOM 793 C C . LEU A 1 103 ? 11.400 -4.605 -20.996 1.00 94.56 103 LEU A C 1
ATOM 795 O O . LEU A 1 103 ? 11.945 -3.591 -21.425 1.00 94.56 103 LEU A O 1
ATOM 799 N N . GLN A 1 104 ? 11.849 -5.826 -21.301 1.00 93.62 104 GLN A N 1
ATOM 800 C CA . GLN A 1 104 ? 13.061 -6.097 -22.085 1.00 93.62 104 GLN A CA 1
ATOM 801 C C . GLN A 1 104 ? 13.139 -5.323 -23.417 1.00 93.62 104 GLN A C 1
ATOM 803 O O . GLN A 1 104 ? 14.205 -4.786 -23.715 1.00 93.62 104 GLN A O 1
ATOM 808 N N . PRO A 1 105 ? 12.064 -5.185 -24.224 1.00 93.38 105 PRO A N 1
ATOM 809 C CA . PRO A 1 105 ? 12.128 -4.390 -25.455 1.00 93.38 105 PRO A CA 1
ATOM 810 C C . PRO A 1 105 ? 12.376 -2.893 -25.207 1.00 93.38 105 PRO A C 1
ATOM 812 O O . PRO A 1 105 ? 12.835 -2.181 -26.100 1.00 93.38 105 PRO A O 1
ATOM 815 N N . HIS A 1 106 ? 12.055 -2.414 -24.005 1.00 93.69 106 HIS A N 1
ATOM 816 C CA . HIS A 1 106 ? 12.204 -1.025 -23.584 1.00 93.69 106 HIS A CA 1
ATOM 817 C C . HIS A 1 106 ? 13.529 -0.760 -22.866 1.00 93.69 106 HIS A C 1
ATOM 819 O O . HIS A 1 106 ? 13.994 0.377 -22.859 1.00 93.69 106 HIS A O 1
ATOM 825 N N . LEU A 1 107 ? 14.155 -1.801 -22.318 1.00 91.25 107 LEU A N 1
ATOM 826 C CA . LEU A 1 107 ? 15.447 -1.764 -21.635 1.00 91.25 107 LEU A CA 1
ATOM 827 C C . LEU A 1 107 ? 16.353 -2.888 -22.176 1.00 91.25 107 LEU A C 1
ATOM 829 O O . LEU A 1 107 ? 16.584 -3.881 -21.484 1.00 91.25 107 LEU A O 1
ATOM 833 N N . PRO A 1 108 ? 16.828 -2.788 -23.431 1.00 89.56 108 PRO A N 1
ATOM 834 C CA . PRO A 1 108 ? 17.645 -3.832 -24.035 1.00 89.56 108 PRO A CA 1
ATOM 835 C C . PRO A 1 108 ? 19.032 -3.909 -23.384 1.00 89.56 108 PRO A C 1
ATOM 837 O O . PRO A 1 108 ? 19.741 -2.913 -23.273 1.00 89.56 108 PRO A O 1
ATOM 840 N N . GLU A 1 109 ? 19.462 -5.118 -23.025 1.00 89.81 109 GLU A N 1
ATOM 841 C CA . GLU A 1 109 ? 20.790 -5.358 -22.450 1.00 89.81 109 GLU A CA 1
ATOM 842 C C . GLU A 1 109 ? 21.877 -5.593 -23.522 1.00 89.81 109 GLU A C 1
ATOM 844 O O . GLU A 1 109 ? 22.523 -6.641 -23.552 1.00 89.81 109 GLU A O 1
ATOM 849 N N . ASP A 1 110 ? 22.089 -4.635 -24.432 1.00 88.69 110 ASP A N 1
ATOM 850 C CA . ASP A 1 110 ? 23.143 -4.713 -25.461 1.00 88.69 110 ASP A CA 1
ATOM 851 C C . ASP A 1 110 ? 24.452 -4.078 -24.971 1.00 88.69 110 ASP A C 1
ATOM 853 O O . ASP A 1 110 ? 24.702 -2.893 -25.176 1.00 88.69 110 ASP A O 1
ATOM 857 N N . ARG A 1 111 ? 25.321 -4.881 -24.350 1.00 90.56 111 ARG A N 1
ATOM 858 C CA . ARG A 1 111 ? 26.623 -4.410 -23.845 1.00 90.56 111 ARG A CA 1
ATOM 859 C C . ARG A 1 111 ? 27.695 -4.210 -24.920 1.00 90.56 111 ARG A C 1
ATOM 861 O O . ARG A 1 111 ? 28.764 -3.695 -24.588 1.00 90.56 111 ARG A O 1
ATOM 868 N N . ASP A 1 112 ? 27.446 -4.606 -26.165 1.00 92.88 112 ASP A N 1
ATOM 869 C CA . ASP A 1 112 ? 28.391 -4.383 -27.260 1.00 92.88 112 ASP A CA 1
ATOM 870 C C . ASP A 1 112 ? 28.202 -2.972 -27.836 1.00 92.88 112 ASP A C 1
ATOM 872 O O . ASP A 1 112 ? 29.175 -2.227 -27.990 1.00 92.88 112 ASP A O 1
ATOM 876 N N . THR A 1 113 ? 26.951 -2.580 -28.100 1.00 87.56 113 THR A N 1
ATOM 877 C CA . THR A 1 113 ? 26.609 -1.242 -28.619 1.00 87.56 113 THR A CA 1
ATOM 878 C C . THR A 1 113 ? 26.427 -0.209 -27.501 1.00 87.56 113 THR A C 1
ATOM 880 O O . THR A 1 113 ? 26.784 0.958 -27.676 1.00 87.56 113 THR A O 1
ATOM 883 N N . ASP A 1 114 ? 25.919 -0.631 -26.341 1.00 86.81 114 ASP A N 1
ATOM 884 C CA . ASP A 1 114 ? 25.715 0.182 -25.138 1.00 86.81 114 ASP A CA 1
ATOM 885 C C . ASP A 1 114 ? 26.303 -0.511 -23.888 1.00 86.81 114 ASP A C 1
ATOM 887 O O . ASP A 1 114 ? 25.584 -1.044 -23.038 1.00 86.81 114 ASP A O 1
ATOM 891 N N . PRO A 1 115 ? 27.640 -0.496 -23.713 1.00 87.06 115 PRO A N 1
ATOM 892 C CA . PRO A 1 115 ? 28.319 -1.202 -22.618 1.00 87.06 115 PRO A CA 1
ATOM 893 C C . PRO A 1 115 ? 27.826 -0.850 -21.208 1.00 87.06 115 PRO A C 1
ATOM 895 O O . PRO A 1 115 ? 28.020 -1.623 -20.260 1.00 87.06 115 PRO A O 1
ATOM 898 N N . VAL A 1 116 ? 27.223 0.331 -21.066 1.00 88.81 116 VAL A N 1
ATOM 899 C CA . VAL A 1 116 ? 26.777 0.931 -19.807 1.00 88.81 116 VAL A CA 1
ATOM 900 C C . VAL A 1 116 ? 25.261 0.865 -19.603 1.00 88.81 116 VAL A C 1
ATOM 902 O O . VAL A 1 116 ? 24.823 1.211 -18.508 1.00 88.81 116 VAL A O 1
ATOM 905 N N . LEU A 1 117 ? 24.495 0.363 -20.581 1.00 87.31 117 LEU A N 1
ATOM 906 C CA . LEU A 1 117 ? 23.033 0.196 -20.529 1.00 87.31 117 LEU A CA 1
ATOM 907 C C . LEU A 1 117 ? 22.291 1.502 -20.201 1.00 87.31 117 LEU A C 1
ATOM 909 O O . LEU A 1 117 ? 21.454 1.559 -19.300 1.00 87.31 117 LEU A O 1
ATOM 913 N N . LEU A 1 118 ? 22.653 2.579 -20.894 1.00 86.38 118 LEU A N 1
ATOM 914 C CA . LEU A 1 118 ? 22.040 3.896 -20.723 1.00 86.38 118 LEU A CA 1
ATOM 915 C C . LEU A 1 118 ? 20.805 4.107 -21.595 1.00 86.38 118 LEU A C 1
ATOM 917 O O . LEU A 1 118 ? 19.969 4.949 -21.260 1.00 86.38 118 LEU A O 1
ATOM 921 N N . PHE A 1 119 ? 20.708 3.414 -22.727 1.00 84.38 119 PHE A N 1
ATOM 922 C CA . PHE A 1 119 ? 19.650 3.642 -23.697 1.00 84.38 119 PHE A CA 1
ATOM 923 C C . PHE A 1 119 ? 18.467 2.699 -23.479 1.00 84.38 119 PHE A C 1
ATOM 925 O O . PHE A 1 119 ? 18.609 1.498 -23.279 1.00 84.38 119 PHE A O 1
ATOM 932 N N . GLY A 1 120 ? 17.273 3.275 -23.579 1.00 88.75 120 GLY A N 1
ATOM 933 C CA . GLY A 1 120 ? 16.003 2.570 -23.525 1.00 88.75 120 GLY A CA 1
ATOM 934 C C . GLY A 1 120 ? 14.931 3.330 -24.298 1.00 88.75 120 GLY A C 1
ATOM 935 O O . GLY A 1 120 ? 15.184 4.399 -24.861 1.00 88.75 120 GLY A O 1
ATOM 936 N N . SER A 1 121 ? 13.724 2.780 -24.328 1.00 93.19 121 SER A N 1
ATOM 937 C CA . SER A 1 121 ? 12.544 3.446 -24.877 1.00 93.19 121 SER A CA 1
ATOM 938 C C . SER A 1 121 ? 11.454 3.571 -23.821 1.00 93.19 121 SER A C 1
ATOM 940 O O . SER A 1 121 ? 11.446 2.856 -22.821 1.00 93.19 121 SER A O 1
ATOM 942 N N . LEU A 1 122 ? 10.537 4.515 -24.027 1.00 92.69 122 LEU A N 1
ATOM 943 C CA . LEU A 1 122 ? 9.417 4.702 -23.116 1.00 92.69 122 LEU A CA 1
ATOM 944 C C . LEU A 1 122 ? 8.487 3.489 -23.168 1.00 92.69 122 LEU A C 1
ATOM 946 O O . LEU A 1 122 ? 8.155 2.977 -24.239 1.00 92.69 122 LEU A O 1
ATOM 950 N N . PHE A 1 123 ? 8.066 3.049 -21.989 1.00 94.50 123 PHE A N 1
ATOM 951 C CA . PHE A 1 123 ? 7.008 2.068 -21.842 1.00 94.50 123 PHE A CA 1
ATOM 952 C C . PHE A 1 123 ? 5.654 2.787 -21.828 1.00 94.50 123 PHE A C 1
ATOM 954 O O . PHE A 1 123 ? 5.345 3.531 -20.902 1.00 94.50 123 PHE A O 1
ATOM 961 N N . GLU A 1 124 ? 4.838 2.550 -22.853 1.00 93.62 124 GLU A N 1
ATOM 962 C CA . GLU A 1 124 ? 3.552 3.242 -23.058 1.00 93.62 124 GLU A CA 1
ATOM 963 C C . GLU A 1 124 ? 2.384 2.615 -22.271 1.00 93.62 124 GLU A C 1
ATOM 965 O O . GLU A 1 124 ? 1.268 3.126 -22.292 1.00 93.62 124 GLU A O 1
ATOM 970 N N . GLY A 1 125 ? 2.606 1.485 -21.590 1.00 91.88 125 GLY A N 1
ATOM 971 C CA . GLY A 1 125 ? 1.543 0.737 -20.911 1.00 91.88 125 GLY A CA 1
ATOM 972 C C . GLY A 1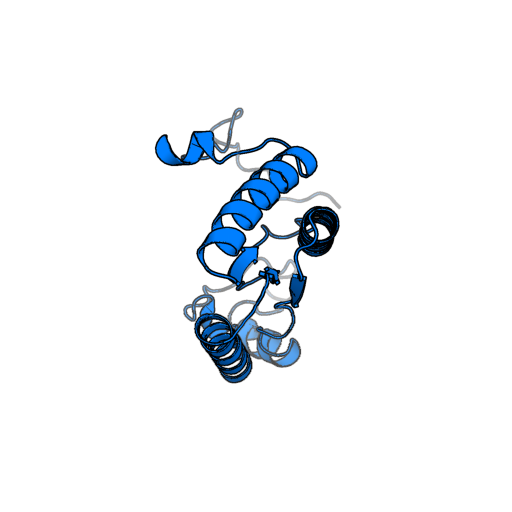 125 ? 1.032 1.358 -19.606 1.00 91.88 125 GLY A C 1
ATOM 973 O O . GLY A 1 125 ? 0.028 0.889 -19.081 1.00 91.88 125 GLY A O 1
ATOM 974 N N . GLY A 1 126 ? 1.698 2.385 -19.074 1.00 92.06 126 GLY A N 1
ATOM 975 C CA . GLY A 1 126 ? 1.352 2.961 -17.772 1.00 92.06 126 GLY A CA 1
ATOM 976 C C . GLY A 1 126 ? 1.652 2.026 -16.595 1.00 92.06 126 GLY A C 1
ATOM 977 O O . GLY A 1 126 ? 2.325 1.005 -16.743 1.00 92.06 126 GLY A O 1
ATOM 978 N N . TYR A 1 127 ? 1.174 2.393 -15.408 1.00 90.00 127 TYR A N 1
ATOM 979 C CA . TYR A 1 127 ? 1.418 1.634 -14.177 1.00 90.00 127 TYR A CA 1
ATOM 980 C C . TYR A 1 127 ? 0.542 0.378 -14.105 1.00 90.00 127 TYR A C 1
ATOM 982 O O . TYR A 1 127 ? 0.989 -0.690 -13.697 1.00 90.00 127 TYR A O 1
ATOM 990 N N . GLU A 1 128 ? -0.687 0.488 -14.597 1.00 93.69 128 GLU A N 1
ATOM 991 C CA . GLU A 1 128 ? -1.710 -0.553 -14.601 1.00 93.69 128 GLU A CA 1
ATOM 992 C C . GLU A 1 128 ? -1.281 -1.772 -15.424 1.00 93.69 128 GLU A C 1
ATOM 994 O O . GLU A 1 128 ? -1.594 -2.902 -15.065 1.00 93.69 128 GLU A O 1
ATOM 999 N N . ALA A 1 129 ? -0.500 -1.574 -16.492 1.00 95.81 129 ALA A N 1
ATOM 1000 C CA . ALA A 1 129 ? 0.015 -2.672 -17.309 1.00 95.81 129 ALA 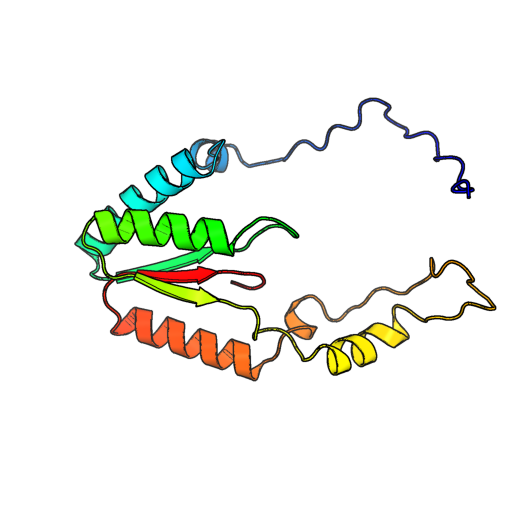A CA 1
ATOM 1001 C C . ALA A 1 129 ? 1.125 -3.499 -16.632 1.00 95.81 129 ALA A C 1
ATOM 1003 O O . ALA A 1 129 ? 1.605 -4.461 -17.244 1.00 95.81 129 ALA A O 1
ATOM 1004 N N . LEU A 1 130 ? 1.564 -3.105 -15.432 1.00 95.75 130 LEU A N 1
ATOM 1005 C CA . LEU A 1 130 ? 2.500 -3.853 -14.589 1.00 95.75 130 LEU A CA 1
ATOM 1006 C C . LEU A 1 130 ? 1.777 -4.686 -13.519 1.00 95.75 130 LEU A C 1
ATOM 1008 O O . LEU A 1 130 ? 2.416 -5.498 -12.850 1.00 95.75 130 LEU A O 1
ATOM 1012 N N . LEU A 1 131 ? 0.468 -4.485 -13.354 1.00 96.88 131 LEU A N 1
ATOM 1013 C CA . LEU A 1 131 ? -0.342 -5.157 -12.347 1.00 96.88 131 LEU A CA 1
ATOM 1014 C C . LEU A 1 131 ? -0.951 -6.453 -12.889 1.00 96.88 131 LEU A C 1
ATOM 1016 O O . LEU A 1 131 ? -1.268 -6.572 -14.075 1.00 96.88 131 LEU A O 1
ATOM 1020 N N . ASP A 1 132 ? -1.128 -7.421 -11.997 1.00 97.50 132 ASP A N 1
ATOM 1021 C CA . ASP A 1 132 ? -1.923 -8.615 -12.247 1.00 97.50 132 ASP A CA 1
ATOM 1022 C C . ASP A 1 132 ? -3.409 -8.271 -12.071 1.00 97.50 132 ASP A C 1
ATOM 1024 O O . ASP A 1 132 ? -3.882 -7.962 -10.975 1.00 97.50 132 ASP A O 1
ATOM 1028 N N . GLU A 1 133 ? -4.157 -8.307 -13.175 1.00 96.19 133 GLU A N 1
ATOM 1029 C CA . GLU A 1 133 ? -5.572 -7.931 -13.192 1.00 96.19 133 GLU A CA 1
ATOM 1030 C C . GLU A 1 133 ? -6.421 -8.797 -12.250 1.00 96.19 133 GLU A C 1
ATOM 1032 O O . GLU A 1 133 ? -7.334 -8.277 -11.607 1.00 96.19 133 GLU A O 1
ATOM 1037 N N . ALA A 1 134 ? -6.119 -10.093 -12.123 1.00 96.94 134 ALA A N 1
ATOM 1038 C CA . ALA A 1 134 ? -6.874 -10.981 -11.246 1.00 96.94 134 ALA A CA 1
ATOM 1039 C C . ALA A 1 134 ? -6.607 -10.642 -9.774 1.00 96.94 134 ALA A C 1
ATOM 1041 O O . ALA A 1 134 ? -7.552 -10.498 -9.001 1.00 96.94 134 ALA A O 1
ATOM 1042 N N . ALA A 1 135 ? -5.344 -10.418 -9.399 1.00 97.00 135 ALA A N 1
ATOM 1043 C CA . ALA A 1 135 ? -4.990 -10.021 -8.036 1.00 97.00 135 ALA A CA 1
ATOM 1044 C C . ALA A 1 135 ? -5.608 -8.667 -7.640 1.00 97.00 135 ALA A C 1
ATOM 1046 O O . ALA A 1 135 ? -6.075 -8.498 -6.508 1.00 97.00 135 ALA A O 1
ATOM 1047 N N . VAL A 1 136 ? -5.652 -7.711 -8.575 1.00 97.12 136 VAL A N 1
ATOM 1048 C CA . VAL A 1 136 ? -6.311 -6.410 -8.377 1.00 97.12 136 VAL A CA 1
ATOM 1049 C C . VAL A 1 136 ? -7.824 -6.576 -8.215 1.00 97.12 136 VAL A C 1
ATOM 1051 O O . VAL A 1 136 ? -8.409 -5.976 -7.311 1.00 97.12 136 VAL A O 1
ATOM 1054 N N . GLN A 1 137 ? -8.467 -7.400 -9.048 1.00 97.62 137 GLN A N 1
ATOM 1055 C CA . GLN A 1 137 ? -9.901 -7.681 -8.932 1.00 97.62 137 GLN A CA 1
ATOM 1056 C C . GLN A 1 137 ? -10.246 -8.384 -7.614 1.00 97.62 137 GLN A C 1
ATOM 1058 O O . GLN A 1 137 ? -11.249 -8.035 -6.989 1.00 97.62 137 GLN A O 1
ATOM 1063 N N . ASP A 1 138 ? -9.414 -9.321 -7.162 1.00 97.44 138 ASP A N 1
ATOM 1064 C CA . ASP A 1 138 ? -9.589 -10.008 -5.880 1.00 97.44 138 ASP A CA 1
ATOM 1065 C C . ASP A 1 138 ? -9.495 -9.028 -4.705 1.00 97.44 138 ASP A C 1
ATOM 1067 O O . ASP A 1 138 ? -10.351 -9.042 -3.814 1.00 97.44 138 ASP A O 1
ATOM 1071 N N . LEU A 1 139 ? -8.507 -8.124 -4.723 1.00 97.69 139 LEU A N 1
ATOM 1072 C CA . LEU A 1 139 ? -8.408 -7.070 -3.714 1.00 97.69 139 LEU A CA 1
ATOM 1073 C C . LEU A 1 139 ? -9.633 -6.151 -3.763 1.00 97.69 139 LEU A C 1
ATOM 1075 O O . LEU A 1 139 ? -10.225 -5.880 -2.722 1.00 97.69 139 LEU A O 1
ATOM 1079 N N . ALA A 1 140 ? -10.066 -5.708 -4.945 1.00 97.31 140 ALA A N 1
ATOM 1080 C CA . ALA A 1 140 ? -11.248 -4.856 -5.077 1.00 97.31 140 ALA A CA 1
ATOM 1081 C C . ALA A 1 140 ? -12.504 -5.514 -4.472 1.00 97.31 140 ALA A C 1
ATOM 1083 O O . ALA A 1 140 ? -13.242 -4.869 -3.726 1.00 97.31 140 ALA A O 1
ATOM 1084 N N . GLN A 1 141 ? -12.703 -6.814 -4.710 1.00 97.94 141 GLN A N 1
ATOM 1085 C CA . GLN A 1 141 ? -13.798 -7.580 -4.106 1.00 97.94 141 GLN A CA 1
ATOM 1086 C C . GLN A 1 141 ? -13.669 -7.685 -2.580 1.00 97.94 141 GLN A C 1
ATOM 1088 O O . GLN A 1 141 ? -14.673 -7.565 -1.870 1.00 97.94 141 GLN A O 1
ATOM 1093 N N . GLU A 1 142 ? -12.454 -7.879 -2.058 1.00 97.25 142 GLU A N 1
ATOM 1094 C CA . GLU A 1 142 ? -12.177 -7.873 -0.616 1.00 97.25 142 GLU A CA 1
ATOM 1095 C C . GLU A 1 142 ? -12.558 -6.521 0.017 1.00 97.25 142 GLU A C 1
ATOM 1097 O O . GLU A 1 142 ? -13.257 -6.482 1.040 1.00 97.25 142 GLU A O 1
ATOM 1102 N N . LEU A 1 143 ? -12.163 -5.410 -0.616 1.00 97.94 143 LEU A N 1
ATOM 1103 C CA . LEU A 1 143 ? -12.475 -4.055 -0.153 1.00 97.94 143 LEU A CA 1
ATOM 1104 C C . LEU A 1 143 ? -13.980 -3.774 -0.190 1.00 97.94 143 LEU A C 1
ATOM 1106 O O . LEU A 1 143 ? -14.531 -3.264 0.793 1.00 97.94 143 LEU A O 1
ATOM 1110 N N . ASP A 1 144 ? -14.663 -4.163 -1.265 1.00 98.00 144 ASP A N 1
ATOM 1111 C CA . ASP A 1 144 ? -16.113 -4.023 -1.389 1.00 98.00 144 ASP A CA 1
ATOM 1112 C C . ASP A 1 144 ? -16.843 -4.833 -0.311 1.00 98.00 144 ASP A C 1
ATOM 1114 O O . ASP A 1 144 ? -17.710 -4.300 0.394 1.00 98.00 144 ASP A O 1
ATOM 1118 N N . ALA A 1 145 ? -16.451 -6.090 -0.090 1.00 97.75 145 ALA A N 1
ATOM 1119 C CA . ALA A 1 145 ? -17.037 -6.935 0.947 1.00 97.75 145 ALA A CA 1
ATOM 1120 C C . ALA A 1 145 ? -16.837 -6.347 2.357 1.00 97.75 145 A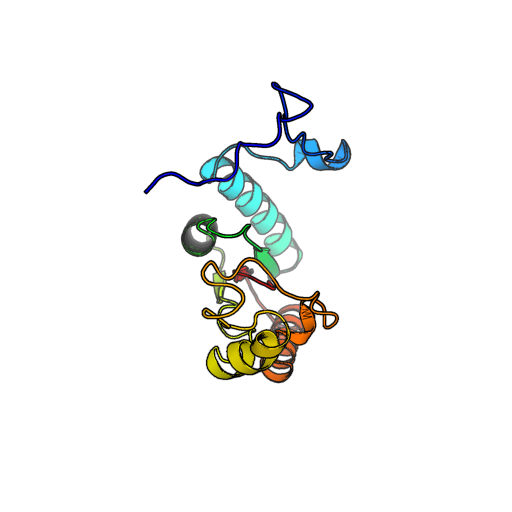LA A C 1
ATOM 1122 O O . ALA A 1 145 ? -17.784 -6.313 3.165 1.00 97.75 145 ALA A O 1
ATOM 1123 N N . PHE A 1 146 ? -15.640 -5.822 2.648 1.00 98.06 146 PHE A N 1
ATOM 1124 C CA . PHE A 1 146 ? -15.346 -5.147 3.913 1.00 98.06 146 PHE A CA 1
ATOM 1125 C C . PHE A 1 146 ? -16.155 -3.851 4.068 1.00 98.06 146 PHE A C 1
ATOM 1127 O O . PHE A 1 146 ? -16.674 -3.564 5.153 1.00 98.06 146 PHE A O 1
ATOM 1134 N N . SER A 1 147 ? -16.343 -3.092 2.986 1.00 96.00 147 SER A N 1
ATOM 1135 C CA . SER A 1 147 ? -17.136 -1.857 2.992 1.00 96.00 147 SER A CA 1
ATOM 1136 C C . SER A 1 147 ? -18.616 -2.094 3.330 1.00 96.00 147 SER A C 1
ATOM 1138 O O . SER A 1 147 ? -19.269 -1.205 3.887 1.00 96.00 147 SER A O 1
ATOM 1140 N N . VAL A 1 148 ? -19.141 -3.296 3.053 1.00 95.31 148 VAL A N 1
ATOM 1141 C CA . VAL A 1 148 ? -20.547 -3.668 3.284 1.00 95.31 148 VAL A CA 1
ATOM 1142 C C . VAL A 1 148 ? -20.753 -4.377 4.618 1.00 95.31 148 VAL A C 1
ATOM 1144 O O . VAL A 1 148 ? -21.697 -4.045 5.345 1.00 95.31 148 VAL A O 1
ATOM 1147 N N . SER A 1 149 ? -19.871 -5.307 4.991 1.00 95.19 149 SER A N 1
ATOM 1148 C CA . SER A 1 149 ? -20.064 -6.200 6.150 1.00 95.19 149 SER A CA 1
ATOM 1149 C C . SER A 1 149 ? -18.897 -6.243 7.141 1.00 95.19 149 SER A C 1
ATOM 1151 O O . SER A 1 149 ? -19.033 -6.822 8.219 1.00 95.19 149 SER A O 1
ATOM 1153 N N . GLY A 1 150 ? -17.777 -5.594 6.819 1.00 94.50 150 GLY A N 1
ATOM 1154 C CA . GLY A 1 150 ? -16.596 -5.549 7.672 1.00 94.50 150 GLY A CA 1
ATOM 1155 C C . GLY A 1 150 ? -16.848 -4.844 9.004 1.00 94.50 150 GLY A C 1
ATOM 1156 O O . GLY A 1 150 ? -17.775 -4.036 9.153 1.00 94.50 150 GLY A O 1
ATOM 1157 N N . ARG A 1 151 ? -15.979 -5.138 9.974 1.00 96.44 151 ARG A N 1
ATOM 1158 C CA . ARG A 1 151 ? -15.945 -4.515 11.300 1.00 96.44 151 ARG A CA 1
ATOM 1159 C C . ARG A 1 151 ? -14.499 -4.223 11.684 1.00 96.44 151 ARG A C 1
ATOM 1161 O O . ARG A 1 151 ? -13.630 -5.061 11.481 1.00 96.44 151 ARG A O 1
ATOM 1168 N N . GLY A 1 152 ? -14.262 -3.072 12.309 1.00 97.44 152 GLY A N 1
ATOM 1169 C CA . GLY A 1 152 ? -12.912 -2.652 12.688 1.00 97.44 152 GLY A CA 1
ATOM 1170 C C . GLY A 1 152 ? -12.188 -1.966 11.534 1.00 97.44 152 GLY A C 1
ATOM 1171 O O . GLY A 1 152 ? -12.793 -1.182 10.809 1.00 97.44 152 GLY A O 1
ATOM 1172 N N . ILE A 1 153 ? -10.891 -2.199 11.387 1.00 98.50 153 ILE A N 1
ATOM 1173 C CA . ILE A 1 153 ? -10.058 -1.484 10.417 1.00 98.50 153 ILE A CA 1
ATOM 1174 C C . ILE A 1 153 ? -9.364 -2.480 9.496 1.00 98.50 153 ILE A C 1
ATOM 1176 O O . ILE A 1 153 ? -8.736 -3.420 9.979 1.00 98.50 153 ILE A O 1
ATOM 1180 N N . LEU A 1 154 ? -9.442 -2.235 8.192 1.00 98.56 154 LEU A N 1
ATOM 1181 C CA . LEU A 1 154 ? -8.613 -2.887 7.185 1.00 98.56 154 LEU A CA 1
ATOM 1182 C C . LEU A 1 154 ? -7.576 -1.879 6.687 1.00 98.56 154 LEU A C 1
ATOM 1184 O O . LEU A 1 154 ? -7.935 -0.812 6.189 1.00 98.56 154 LEU A O 1
ATOM 1188 N N . ILE A 1 155 ? -6.298 -2.191 6.862 1.00 98.56 155 ILE A N 1
ATOM 1189 C CA . ILE A 1 155 ? -5.186 -1.411 6.322 1.00 98.56 155 ILE A CA 1
ATOM 1190 C C . ILE A 1 155 ? -4.695 -2.127 5.067 1.00 98.56 155 ILE A C 1
ATOM 1192 O O . ILE A 1 155 ? -4.263 -3.270 5.164 1.00 98.56 155 ILE A O 1
ATOM 1196 N N . VAL A 1 156 ? -4.741 -1.458 3.921 1.00 98.19 156 VAL A N 1
ATOM 1197 C CA . VAL A 1 156 ? -4.091 -1.892 2.681 1.00 98.19 156 VAL A CA 1
ATOM 1198 C C . VAL A 1 156 ? -2.763 -1.151 2.598 1.00 98.19 156 VAL A C 1
ATOM 1200 O O . VAL A 1 156 ? -2.744 0.073 2.719 1.00 98.19 156 VAL A O 1
ATOM 1203 N N . SER A 1 157 ? -1.649 -1.868 2.495 1.00 97.19 157 SER A N 1
ATOM 1204 C CA . SER A 1 157 ? -0.312 -1.279 2.619 1.00 97.19 157 SER A CA 1
ATOM 1205 C C . SER A 1 157 ? 0.638 -1.816 1.559 1.00 97.19 157 SER A C 1
ATOM 1207 O O . SER A 1 157 ? 0.695 -3.019 1.336 1.00 97.19 157 SER A O 1
ATOM 1209 N N . GLY A 1 158 ? 1.422 -0.922 0.964 1.00 94.56 158 GLY A N 1
ATOM 1210 C CA . GLY A 1 158 ? 2.422 -1.258 -0.046 1.00 94.56 158 GLY A CA 1
ATOM 1211 C C . GLY A 1 158 ? 2.196 -0.497 -1.347 1.00 94.56 158 GLY A C 1
ATOM 1212 O O . GLY A 1 158 ? 1.425 0.457 -1.404 1.00 94.56 158 GLY A O 1
ATOM 1213 N N . TYR A 1 159 ? 2.927 -0.873 -2.390 1.00 92.62 159 TYR A N 1
ATOM 1214 C CA . TYR A 1 159 ? 2.787 -0.240 -3.702 1.00 92.62 159 TYR A CA 1
ATOM 1215 C C . TYR A 1 159 ? 1.448 -0.635 -4.344 1.00 92.62 159 TYR A C 1
ATOM 1217 O O . TYR A 1 159 ? 1.045 -1.789 -4.215 1.00 92.62 159 TYR A O 1
ATOM 1225 N N . ALA A 1 160 ? 0.773 0.292 -5.031 1.00 90.62 160 ALA A N 1
ATOM 1226 C CA . ALA A 1 160 ? -0.570 0.085 -5.599 1.00 90.62 160 ALA A CA 1
ATOM 1227 C C . ALA A 1 160 ? -1.700 -0.140 -4.560 1.00 90.62 160 ALA A C 1
ATOM 1229 O O . ALA A 1 160 ? -2.675 -0.833 -4.855 1.00 90.62 160 ALA A O 1
ATOM 1230 N N . ALA A 1 161 ? -1.559 0.412 -3.347 1.00 87.50 161 ALA A N 1
ATOM 1231 C CA . ALA A 1 161 ? -2.523 0.310 -2.238 1.00 87.50 161 ALA A CA 1
ATOM 1232 C C . ALA A 1 161 ? -3.663 1.342 -2.263 1.00 87.50 161 ALA A C 1
ATOM 1234 O O . ALA A 1 161 ? -3.459 2.465 -2.772 1.00 87.50 161 ALA A O 1
#